Protein AF-H1SJ53-F1 (afdb_monomer)

Structure (mmCIF, N/CA/C/O backbone):
data_AF-H1SJ53-F1
#
_entry.id   AF-H1SJ53-F1
#
loop_
_atom_site.group_PDB
_atom_site.id
_atom_site.type_symbol
_atom_site.label_atom_id
_atom_site.label_alt_id
_atom_site.label_comp_id
_atom_site.label_asym_id
_atom_site.label_entity_id
_atom_site.label_seq_id
_atom_site.pdbx_PDB_ins_code
_atom_site.Cartn_x
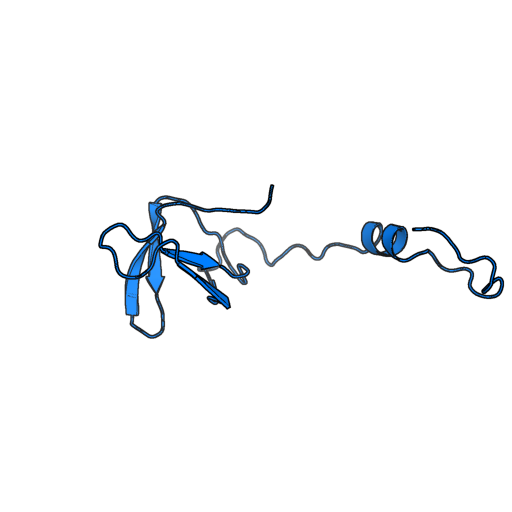_atom_site.Cartn_y
_atom_site.Cartn_z
_atom_site.occupancy
_atom_site.B_iso_or_equiv
_atom_site.auth_seq_id
_atom_site.auth_comp_id
_atom_site.auth_asym_id
_atom_site.auth_atom_id
_atom_site.pdbx_PDB_model_num
ATOM 1 N N . VAL A 1 1 ? 18.270 6.149 -17.781 1.00 78.31 1 VAL A N 1
ATOM 2 C CA . VAL A 1 1 ? 18.890 4.818 -18.014 1.00 78.31 1 VAL A CA 1
ATOM 3 C C . VAL A 1 1 ? 18.925 4.569 -19.511 1.00 78.31 1 VAL A C 1
ATOM 5 O O . VAL A 1 1 ? 17.909 4.776 -20.156 1.00 78.31 1 VAL A O 1
ATOM 8 N N . ASN A 1 2 ? 20.086 4.205 -20.062 1.00 89.56 2 ASN A N 1
ATOM 9 C CA . ASN A 1 2 ? 20.347 4.235 -21.509 1.00 89.56 2 ASN A CA 1
ATOM 10 C C . ASN A 1 2 ? 20.707 2.839 -22.040 1.00 89.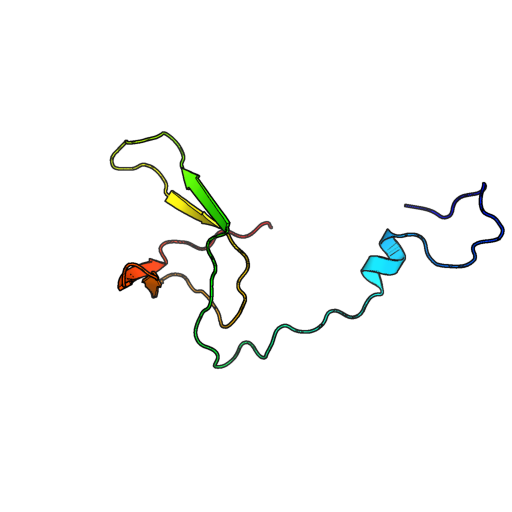56 2 ASN A C 1
ATOM 12 O O . ASN A 1 2 ? 21.041 1.948 -21.257 1.00 89.56 2 ASN A O 1
ATOM 16 N N . ALA A 1 3 ? 20.678 2.666 -23.364 1.00 92.56 3 ALA A N 1
ATOM 17 C CA . ALA A 1 3 ? 21.149 1.442 -24.009 1.00 92.56 3 ALA A CA 1
ATOM 18 C C . ALA A 1 3 ? 22.650 1.217 -23.747 1.00 92.56 3 ALA A C 1
ATOM 20 O O . ALA A 1 3 ? 23.444 2.161 -23.722 1.00 92.56 3 ALA A O 1
ATOM 21 N N . SER A 1 4 ? 23.038 -0.043 -23.545 1.00 94.62 4 SER A N 1
ATOM 22 C CA . SER A 1 4 ? 24.427 -0.418 -23.273 1.00 94.62 4 SER A CA 1
ATOM 23 C C . SER A 1 4 ? 25.225 -0.590 -24.565 1.00 94.62 4 SER A C 1
ATOM 25 O O . SER A 1 4 ? 24.830 -1.352 -25.444 1.00 94.62 4 SER A O 1
ATOM 27 N N . GLN A 1 5 ? 26.404 0.031 -24.640 1.00 95.06 5 GLN A N 1
ATOM 28 C CA . GLN A 1 5 ? 27.334 -0.143 -25.766 1.00 95.06 5 GLN A CA 1
ATOM 29 C C . GLN A 1 5 ? 27.979 -1.541 -25.807 1.00 95.06 5 GLN A C 1
ATOM 31 O O . GLN A 1 5 ? 28.441 -1.972 -26.858 1.00 95.06 5 GLN A O 1
ATOM 36 N N . ALA A 1 6 ? 27.994 -2.268 -24.683 1.00 97.06 6 ALA A N 1
ATOM 37 C CA . ALA A 1 6 ? 28.555 -3.619 -24.600 1.00 97.06 6 ALA A CA 1
ATOM 38 C C . ALA A 1 6 ? 27.599 -4.711 -25.120 1.00 97.06 6 ALA A C 1
ATOM 40 O O . ALA A 1 6 ? 27.986 -5.874 -25.210 1.00 97.06 6 ALA A O 1
ATOM 41 N N . MET A 1 7 ? 26.351 -4.358 -25.449 1.00 96.06 7 MET A N 1
ATOM 42 C CA . MET A 1 7 ? 25.321 -5.298 -25.906 1.00 96.06 7 MET A CA 1
ATOM 43 C C . MET A 1 7 ? 24.691 -4.840 -27.230 1.00 96.06 7 MET A C 1
ATOM 45 O O . MET A 1 7 ? 23.477 -4.662 -27.295 1.00 96.06 7 MET A O 1
ATOM 49 N N . PRO A 1 8 ? 25.482 -4.673 -28.310 1.00 94.19 8 PRO A N 1
ATOM 50 C CA . PRO A 1 8 ? 24.973 -4.180 -29.596 1.00 94.19 8 PRO A CA 1
ATOM 51 C C . PRO A 1 8 ? 23.964 -5.132 -30.259 1.00 94.19 8 PRO A C 1
ATOM 53 O O . PRO A 1 8 ? 23.259 -4.743 -31.183 1.00 94.19 8 PRO A O 1
ATOM 56 N N . TRP A 1 9 ? 23.901 -6.383 -29.800 1.00 96.31 9 TRP A N 1
ATOM 57 C CA . TRP A 1 9 ? 22.950 -7.387 -30.269 1.00 96.31 9 TRP A CA 1
ATOM 58 C C . TRP A 1 9 ? 21.543 -7.219 -29.674 1.00 96.31 9 TRP A C 1
ATOM 60 O O . TRP A 1 9 ? 20.592 -7.774 -30.221 1.00 96.31 9 TRP A O 1
ATOM 70 N N . TYR A 1 10 ? 21.384 -6.483 -28.569 1.00 94.88 10 TYR A N 1
ATOM 71 C CA . TYR A 1 10 ? 20.080 -6.247 -27.953 1.00 94.88 10 TYR A CA 1
ATOM 72 C C . TYR A 1 10 ? 19.473 -4.949 -28.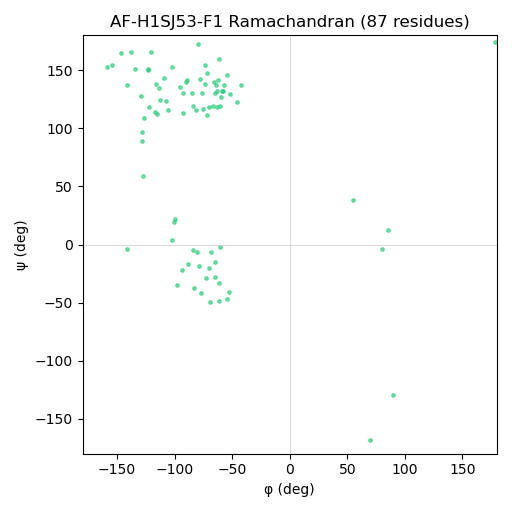489 1.00 94.88 10 TYR A C 1
ATOM 74 O O . TYR A 1 10 ? 19.979 -3.860 -28.227 1.00 94.88 10 TYR A O 1
ATOM 82 N N . LEU A 1 11 ? 18.378 -5.080 -29.238 1.00 94.00 11 LEU A N 1
ATOM 83 C CA . LEU A 1 11 ? 17.707 -3.970 -29.927 1.00 94.00 11 LEU A CA 1
ATOM 84 C C . LEU A 1 11 ? 16.441 -3.479 -29.204 1.00 94.00 11 LEU A C 1
ATOM 86 O O . LEU A 1 11 ? 15.724 -2.636 -29.734 1.00 94.00 11 LEU A O 1
ATOM 90 N N . GLY A 1 12 ? 16.139 -4.036 -28.027 1.00 93.50 12 GLY A N 1
ATOM 91 C CA . GLY A 1 12 ? 14.985 -3.645 -27.221 1.00 93.50 12 GLY A CA 1
ATOM 92 C C . GLY A 1 12 ? 15.225 -2.371 -26.411 1.00 93.50 12 GLY A C 1
ATOM 93 O O . GLY A 1 12 ? 16.340 -1.852 -26.325 1.00 93.50 12 GLY A O 1
ATOM 94 N N . GLU A 1 13 ? 14.165 -1.884 -25.772 1.00 94.38 13 GLU A N 1
ATOM 95 C CA . GLU A 1 13 ? 14.229 -0.666 -24.969 1.00 94.38 13 GLU A CA 1
ATOM 96 C C . GLU A 1 13 ? 15.013 -0.867 -23.658 1.00 94.38 13 GLU A C 1
ATOM 98 O O . GLU A 1 13 ? 14.985 -1.953 -23.062 1.00 94.38 13 GLU A O 1
ATOM 103 N N . PRO A 1 14 ? 15.719 0.173 -23.173 1.00 94.19 14 PRO A N 1
ATOM 104 C CA . PRO A 1 14 ? 16.232 0.207 -21.809 1.00 94.19 14 PRO A CA 1
ATOM 105 C C . PRO A 1 14 ? 15.095 0.145 -20.779 1.00 94.19 14 PRO A C 1
ATOM 107 O O . PRO A 1 14 ? 13.957 0.502 -21.065 1.00 94.19 14 PRO A O 1
ATOM 110 N N . LEU A 1 15 ? 15.428 -0.246 -19.545 1.00 93.56 15 LEU A N 1
ATOM 111 C CA . LEU A 1 15 ? 14.434 -0.551 -18.508 1.00 93.56 15 LEU A CA 1
ATOM 112 C C . LEU A 1 15 ? 13.417 0.572 -18.235 1.00 93.56 15 LEU A C 1
ATOM 114 O O . LEU A 1 15 ? 12.235 0.279 -18.137 1.00 93.56 15 LEU A O 1
ATOM 118 N N . LEU A 1 16 ? 13.844 1.830 -18.077 1.00 95.19 16 LEU A N 1
ATOM 119 C CA . LEU A 1 16 ? 12.906 2.908 -17.722 1.00 95.19 16 LEU A CA 1
ATOM 120 C C . LEU A 1 16 ? 11.937 3.246 -18.865 1.00 95.19 16 LEU A C 1
ATOM 122 O O . LEU A 1 16 ? 10.747 3.210 -18.587 1.00 95.19 16 LEU A O 1
ATOM 126 N N . PRO A 1 17 ? 12.384 3.469 -20.122 1.00 93.12 17 PRO A N 1
ATOM 127 C CA . PRO A 1 17 ? 11.456 3.613 -21.247 1.00 93.12 17 PRO A CA 1
ATOM 128 C C . PRO A 1 17 ? 10.464 2.452 -21.363 1.00 93.12 17 PRO A C 1
ATOM 130 O O . PRO A 1 17 ? 9.275 2.678 -21.555 1.00 93.12 17 PRO A O 1
ATOM 133 N N . LEU A 1 18 ? 10.930 1.215 -21.147 1.00 93.62 18 LEU A N 1
ATOM 134 C CA . LEU A 1 18 ? 10.051 0.049 -21.148 1.00 93.62 18 LEU A CA 1
ATOM 135 C C . LEU A 1 18 ? 8.985 0.144 -20.044 1.00 93.62 18 LEU A C 1
ATOM 137 O O . LEU A 1 18 ? 7.809 -0.062 -20.318 1.00 93.62 18 LEU A O 1
ATOM 141 N N . LEU A 1 19 ? 9.377 0.457 -18.803 1.00 93.62 19 LEU A N 1
ATOM 142 C CA . LEU A 1 19 ? 8.440 0.614 -17.682 1.00 93.62 19 LEU A CA 1
ATOM 143 C C . LEU A 1 19 ? 7.429 1.746 -17.917 1.00 93.62 19 LEU A C 1
ATOM 145 O O . LEU A 1 19 ? 6.290 1.628 -17.481 1.00 93.62 19 LEU A O 1
ATOM 149 N N . GLU A 1 20 ? 7.833 2.814 -18.606 1.00 92.88 20 GLU A N 1
ATOM 150 C CA . GLU A 1 20 ? 6.962 3.935 -18.982 1.00 92.88 20 GLU A CA 1
ATOM 151 C C . GLU A 1 20 ? 5.969 3.564 -20.097 1.00 92.88 20 GLU A C 1
ATOM 153 O O . GLU A 1 20 ? 4.877 4.127 -20.154 1.00 92.88 20 GLU A O 1
ATOM 158 N N . ALA A 1 21 ? 6.327 2.621 -20.974 1.00 91.69 21 ALA A N 1
ATOM 159 C CA . ALA A 1 21 ? 5.502 2.188 -22.101 1.00 91.69 21 ALA A CA 1
ATOM 160 C C . ALA A 1 21 ? 4.529 1.043 -21.768 1.00 91.69 21 ALA A C 1
ATOM 162 O O . ALA A 1 21 ? 3.602 0.780 -22.540 1.00 91.69 21 ALA A O 1
ATOM 163 N N . LEU A 1 22 ? 4.735 0.328 -20.656 1.00 92.12 22 LEU A N 1
ATOM 164 C CA . LEU A 1 22 ? 3.864 -0.781 -20.270 1.00 92.12 22 LEU A CA 1
ATOM 165 C C . LEU A 1 22 ? 2.439 -0.281 -19.966 1.00 92.12 22 LEU A C 1
ATOM 167 O O . LEU A 1 22 ? 2.273 0.732 -19.282 1.00 92.12 22 LEU A O 1
ATOM 171 N N . PRO A 1 23 ? 1.395 -0.995 -20.429 1.00 89.00 23 PRO A N 1
ATOM 172 C CA . PRO A 1 23 ? 0.026 -0.638 -20.098 1.00 89.00 23 PRO A CA 1
ATOM 173 C C . PRO A 1 23 ? -0.183 -0.773 -18.590 1.00 89.00 23 PRO A C 1
ATOM 175 O O . PRO A 1 23 ? 0.165 -1.789 -17.986 1.00 89.00 23 PRO A O 1
ATOM 178 N N . VAL A 1 24 ? -0.779 0.249 -17.984 1.00 82.44 24 VAL A N 1
ATOM 179 C CA . VAL A 1 24 ? -1.242 0.165 -16.602 1.00 82.44 24 VAL A CA 1
ATOM 180 C C . VAL A 1 24 ? -2.590 -0.545 -16.632 1.00 82.44 24 VAL A C 1
ATOM 182 O O . VAL A 1 24 ? -3.542 -0.035 -17.219 1.00 82.44 24 VAL A O 1
ATOM 185 N N . GLU A 1 25 ? -2.674 -1.733 -16.033 1.00 72.94 25 GLU A N 1
ATOM 186 C CA . GLU A 1 25 ? -3.978 -2.324 -15.741 1.00 72.94 25 GLU A CA 1
ATOM 187 C C . GLU A 1 25 ? -4.690 -1.409 -14.744 1.00 72.94 25 GLU A C 1
ATOM 189 O O . GLU A 1 25 ? -4.192 -1.174 -13.638 1.00 72.94 25 GLU A O 1
ATOM 194 N N . GLU A 1 26 ? -5.837 -0.860 -15.143 1.00 63.56 26 GLU A N 1
ATOM 195 C CA . GLU A 1 26 ? -6.682 -0.132 -14.208 1.00 63.56 26 GLU A CA 1
ATOM 196 C C . GLU A 1 26 ? -7.090 -1.102 -13.089 1.00 63.56 26 GLU A C 1
ATOM 198 O O . GLU A 1 26 ? -7.584 -2.202 -13.378 1.00 63.56 26 GLU A O 1
ATOM 203 N N . PRO A 1 27 ? -6.867 -0.751 -11.809 1.00 60.12 27 PRO A N 1
ATOM 204 C CA . PRO A 1 27 ? -7.386 -1.558 -10.720 1.00 60.12 27 PRO A CA 1
ATOM 205 C C . PRO A 1 27 ? -8.901 -1.724 -10.901 1.00 60.12 27 PRO A C 1
ATOM 207 O O . PRO A 1 27 ? -9.576 -0.829 -11.414 1.00 60.12 27 PRO A O 1
ATOM 210 N N . ALA A 1 28 ? -9.423 -2.892 -10.507 1.00 56.69 28 ALA A N 1
ATOM 211 C CA . ALA A 1 28 ? -10.838 -3.233 -10.643 1.00 56.69 28 ALA A CA 1
ATOM 212 C C . ALA A 1 28 ? -11.736 -2.042 -10.250 1.00 56.69 28 ALA A C 1
ATOM 214 O O . ALA A 1 28 ? -11.446 -1.396 -9.239 1.00 56.69 28 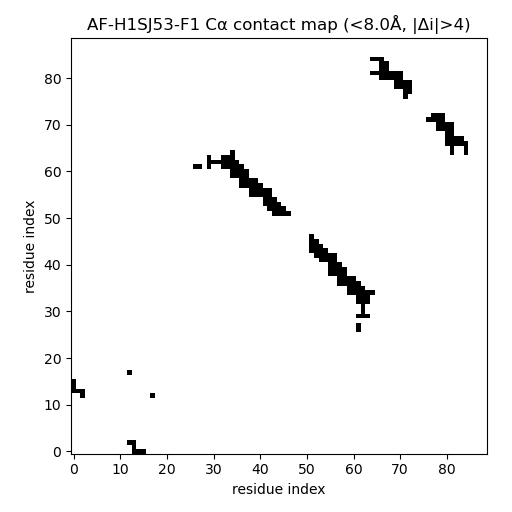ALA A O 1
ATOM 215 N N . PRO A 1 29 ? -12.803 -1.756 -11.023 1.00 54.62 29 PRO A N 1
ATOM 216 C CA . PRO A 1 29 ? -13.500 -0.476 -11.010 1.00 54.62 29 PRO A CA 1
ATOM 217 C C . PRO A 1 29 ? -13.766 0.029 -9.592 1.00 54.62 29 PRO A C 1
ATOM 219 O O . PRO A 1 29 ? -14.427 -0.626 -8.784 1.00 54.62 29 PRO A O 1
ATOM 222 N N . GLU A 1 30 ? -13.253 1.230 -9.326 1.00 57.91 30 GLU A N 1
ATOM 223 C CA . GLU A 1 30 ? -13.205 1.925 -8.034 1.00 57.91 30 GLU A CA 1
ATOM 224 C C . GLU A 1 30 ? -14.591 2.208 -7.405 1.00 57.91 30 GLU A C 1
ATOM 226 O O . GLU A 1 30 ? -14.680 2.756 -6.307 1.00 57.91 30 GLU A O 1
ATOM 231 N N . GLY A 1 31 ? -15.684 1.848 -8.086 1.00 56.75 31 GLY A N 1
ATOM 232 C CA . GL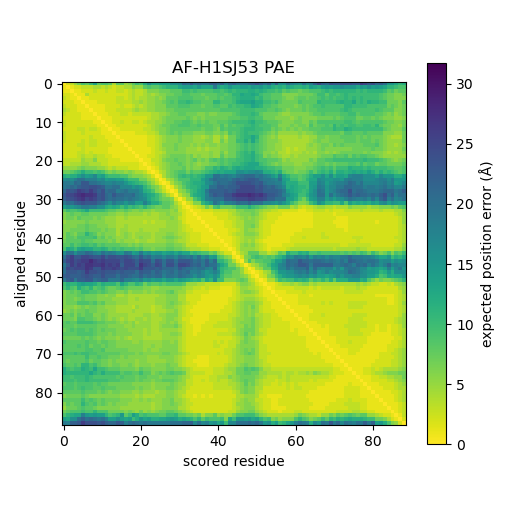Y A 1 31 ? -17.029 2.362 -7.828 1.00 56.75 31 GLY A CA 1
ATOM 233 C C . GLY A 1 31 ? -17.827 1.701 -6.703 1.00 56.75 31 GLY A C 1
ATOM 234 O O . GLY A 1 31 ? -18.510 2.425 -5.990 1.00 56.75 31 GLY A O 1
ATOM 235 N N . ASP A 1 32 ? -17.744 0.378 -6.501 1.00 66.44 32 ASP A N 1
ATOM 236 C CA . ASP A 1 32 ? -18.706 -0.335 -5.623 1.00 66.44 32 ASP A CA 1
ATOM 237 C C . ASP A 1 32 ? -18.113 -1.456 -4.747 1.00 66.44 32 ASP A C 1
ATOM 239 O O . ASP A 1 32 ? -18.810 -2.051 -3.919 1.00 66.44 32 ASP A O 1
ATOM 243 N N . ALA A 1 33 ? -16.824 -1.774 -4.885 1.00 84.19 33 ALA A N 1
ATOM 244 C CA . ALA A 1 33 ? -16.214 -2.826 -4.078 1.00 84.19 33 ALA A CA 1
ATOM 245 C C . ALA A 1 33 ? -15.991 -2.372 -2.623 1.00 84.19 33 ALA A C 1
ATOM 247 O O . ALA A 1 33 ? -15.518 -1.268 -2.345 1.00 84.19 33 ALA A O 1
ATOM 248 N N . ALA A 1 34 ? -16.278 -3.257 -1.665 1.00 89.88 34 ALA A N 1
ATOM 249 C CA . ALA A 1 34 ? -15.964 -3.006 -0.262 1.00 89.88 34 ALA A CA 1
ATOM 250 C C . ALA A 1 34 ? -14.442 -2.937 -0.043 1.00 89.88 34 ALA A C 1
ATOM 252 O O . ALA A 1 34 ? -13.708 -3.781 -0.559 1.00 89.88 34 ALA A O 1
ATOM 253 N N . LEU A 1 35 ? -13.990 -1.996 0.795 1.00 92.94 35 LEU A N 1
ATOM 254 C CA . LEU A 1 35 ? -12.569 -1.799 1.095 1.00 92.94 35 LEU A CA 1
ATOM 255 C C . LEU A 1 35 ? -11.886 -3.110 1.533 1.00 92.94 35 LEU A C 1
ATOM 257 O O . LEU A 1 35 ? -12.361 -3.811 2.438 1.00 92.94 35 LEU A O 1
ATOM 261 N N . ARG A 1 36 ? -10.749 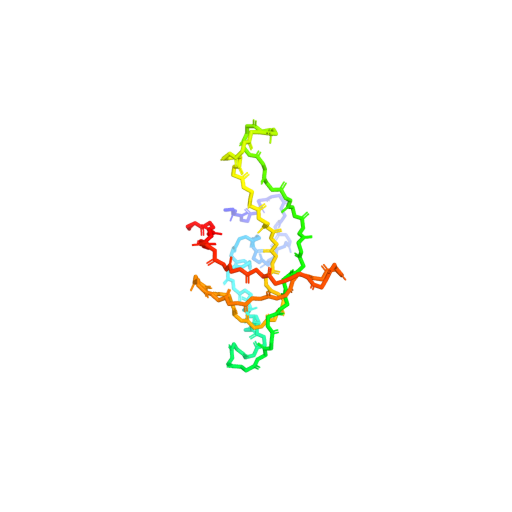-3.424 0.907 1.00 93.88 36 ARG A N 1
ATOM 262 C CA . ARG A 1 36 ? -9.801 -4.466 1.321 1.00 93.88 36 ARG A CA 1
ATOM 263 C C . ARG A 1 36 ? -8.415 -3.848 1.427 1.00 93.88 36 ARG A C 1
ATOM 265 O O . ARG A 1 36 ? -7.795 -3.508 0.425 1.00 93.88 36 ARG A O 1
ATOM 272 N N . PHE A 1 37 ? -7.952 -3.711 2.663 1.00 95.12 37 PHE A N 1
ATOM 273 C CA . PHE A 1 37 ? -6.667 -3.107 2.992 1.00 95.12 37 PHE A CA 1
ATOM 274 C C . PHE A 1 37 ? -5.873 -4.051 3.905 1.00 95.12 37 PHE A C 1
ATOM 276 O O . PHE A 1 37 ? -6.032 -4.005 5.129 1.00 95.12 37 PHE A O 1
ATOM 283 N N . PRO A 1 38 ? -5.077 -4.973 3.334 1.00 96.62 38 PRO A N 1
ATOM 284 C CA . PRO A 1 38 ? -4.164 -5.804 4.104 1.00 96.62 38 PRO A CA 1
ATOM 285 C C . PRO A 1 38 ? -3.065 -4.935 4.721 1.00 96.62 38 PRO A C 1
ATOM 287 O O . PRO A 1 38 ? -2.288 -4.294 4.015 1.00 96.62 38 PRO A O 1
ATOM 290 N N . VAL A 1 39 ? -2.988 -4.921 6.050 1.00 95.88 39 VAL A N 1
ATOM 291 C CA . VAL A 1 39 ? -1.926 -4.203 6.762 1.00 95.88 39 VAL A CA 1
ATOM 292 C C . VAL A 1 39 ? -0.604 -4.935 6.540 1.00 95.88 39 VAL A C 1
ATOM 294 O O . VAL A 1 39 ? -0.458 -6.083 6.954 1.00 95.88 39 VAL A O 1
ATOM 297 N N . GLN A 1 40 ? 0.358 -4.262 5.914 1.00 96.81 40 GLN A N 1
ATOM 298 C CA . GLN A 1 40 ? 1.707 -4.782 5.675 1.00 96.81 40 GLN A CA 1
ATOM 299 C C . GLN A 1 40 ? 2.703 -4.271 6.719 1.00 96.81 40 GLN A C 1
ATOM 301 O O . GLN A 1 40 ? 3.609 -4.999 7.117 1.00 96.81 40 GLN A O 1
ATOM 306 N N . LEU A 1 41 ? 2.522 -3.032 7.185 1.00 94.69 41 LEU A N 1
ATOM 307 C CA . LEU A 1 41 ? 3.398 -2.392 8.161 1.00 94.69 41 LEU A CA 1
ATOM 308 C C . LEU A 1 41 ? 2.587 -1.560 9.159 1.00 94.69 41 LEU A C 1
ATOM 310 O O . LEU A 1 41 ? 1.689 -0.810 8.782 1.00 94.69 41 LEU A O 1
ATOM 314 N N . VAL A 1 42 ? 2.943 -1.663 10.440 1.00 93.69 42 VAL A N 1
ATOM 315 C CA . VAL A 1 42 ? 2.440 -0.776 11.496 1.00 93.69 42 VAL A CA 1
ATOM 316 C C . VAL A 1 42 ? 3.559 0.183 11.886 1.00 93.69 42 VAL A C 1
ATOM 318 O O . VAL A 1 42 ? 4.588 -0.242 12.405 1.00 93.69 42 VAL A O 1
ATOM 321 N N . ILE A 1 43 ? 3.347 1.470 11.635 1.00 91.56 43 ILE A N 1
ATOM 322 C CA . ILE A 1 43 ? 4.288 2.554 11.916 1.00 91.56 43 ILE A CA 1
ATOM 323 C C . ILE A 1 43 ? 3.967 3.114 13.303 1.00 91.56 43 ILE A C 1
ATOM 325 O O . ILE A 1 43 ? 2.807 3.408 13.595 1.00 91.56 43 ILE A O 1
ATOM 329 N N . ARG A 1 44 ? 4.989 3.244 14.153 1.00 89.75 44 ARG A N 1
ATOM 330 C CA . ARG A 1 44 ? 4.898 3.798 15.512 1.00 89.75 44 ARG A CA 1
ATOM 331 C C . ARG A 1 44 ? 5.970 4.870 15.663 1.00 89.75 44 ARG A C 1
ATOM 333 O O . ARG A 1 44 ? 7.123 4.589 15.336 1.00 89.75 44 ARG A O 1
ATOM 340 N N . GLN A 1 45 ? 5.596 6.063 16.107 1.00 75.44 45 GLN A N 1
ATOM 341 C CA . GLN A 1 45 ? 6.531 7.156 16.384 1.00 75.44 45 GLN A CA 1
ATOM 342 C C . GLN A 1 45 ? 6.462 7.418 17.896 1.00 75.44 45 GLN A C 1
ATOM 344 O O . GLN A 1 45 ? 5.432 7.862 18.386 1.00 75.44 45 GLN A O 1
ATOM 349 N N . ASP A 1 46 ? 7.551 7.116 18.612 1.00 68.81 46 ASP A N 1
ATOM 350 C CA . ASP A 1 46 ? 7.764 7.376 20.053 1.00 68.81 46 ASP A CA 1
ATOM 351 C C . ASP A 1 46 ? 7.239 6.357 21.095 1.00 68.81 46 ASP A C 1
ATOM 353 O O . ASP A 1 46 ? 7.331 6.578 22.307 1.00 68.81 46 ASP A O 1
ATOM 357 N N . GLY A 1 47 ? 6.829 5.152 20.688 1.00 66.38 47 GLY A N 1
ATOM 358 C CA . GLY A 1 47 ? 6.731 4.011 21.613 1.00 66.38 47 GLY A CA 1
ATOM 359 C C . GLY A 1 47 ? 5.375 3.880 22.314 1.00 66.38 47 GLY A C 1
ATOM 360 O O . GLY A 1 47 ? 4.370 3.742 21.641 1.00 66.38 47 GLY A O 1
ATOM 361 N N . ALA A 1 48 ? 5.311 3.742 23.645 1.00 62.97 48 ALA A N 1
ATOM 362 C CA . ALA A 1 48 ? 4.076 3.396 24.386 1.00 62.97 48 ALA A CA 1
ATOM 363 C C . ALA A 1 48 ? 3.366 4.603 25.037 1.00 62.97 48 ALA A C 1
ATOM 365 O O . ALA A 1 48 ? 2.630 4.436 26.010 1.00 62.97 48 ALA A O 1
ATOM 366 N N . GLN A 1 49 ? 3.617 5.818 24.548 1.00 69.81 49 GLN A N 1
ATOM 367 C CA . GLN A 1 49 ? 2.947 7.017 25.056 1.00 69.81 49 GLN A CA 1
ATOM 368 C C . GLN A 1 49 ? 1.485 7.068 24.586 1.00 69.81 49 GLN A C 1
ATOM 370 O O . GLN A 1 49 ? 1.121 6.462 23.581 1.00 69.81 49 GLN A O 1
ATOM 375 N N . ALA A 1 50 ? 0.628 7.764 25.337 1.00 61.12 50 ALA A N 1
ATOM 376 C CA . ALA A 1 50 ? -0.810 7.813 25.060 1.00 61.12 50 ALA A CA 1
ATOM 377 C C . ALA A 1 50 ? -1.154 8.501 23.722 1.00 61.12 50 ALA A C 1
ATOM 379 O O . ALA A 1 50 ? -2.144 8.122 23.102 1.00 61.12 50 ALA A O 1
ATOM 380 N N . ASP A 1 51 ? -0.305 9.428 23.266 1.00 66.00 51 ASP A N 1
ATOM 381 C CA . ASP A 1 51 ? -0.410 10.129 21.975 1.00 66.00 51 ASP A CA 1
ATOM 382 C C . ASP A 1 51 ? 0.533 9.550 20.899 1.00 66.00 51 ASP A C 1
ATOM 384 O O . ASP A 1 51 ? 0.845 10.209 19.909 1.00 66.00 51 ASP A O 1
ATOM 388 N N . ASP A 1 52 ? 1.008 8.312 21.073 1.00 75.88 52 ASP A N 1
ATOM 389 C CA . ASP A 1 52 ? 1.859 7.644 20.082 1.00 75.88 52 ASP A CA 1
ATOM 390 C C . ASP A 1 52 ? 1.118 7.506 18.744 1.00 75.88 52 ASP A C 1
ATOM 392 O O . ASP A 1 52 ? 0.071 6.852 18.633 1.00 75.88 52 ASP A O 1
ATOM 396 N N . PHE A 1 53 ? 1.686 8.124 17.708 1.00 85.19 53 PHE A N 1
ATOM 397 C CA . PHE A 1 53 ? 1.173 8.009 16.353 1.00 85.19 53 PHE A CA 1
ATOM 398 C C . PHE A 1 53 ? 1.170 6.542 15.928 1.00 85.19 53 PHE A C 1
ATOM 400 O O . PHE A 1 53 ? 2.177 5.836 16.037 1.00 85.19 53 PHE A O 1
ATOM 407 N N . ARG A 1 54 ? 0.045 6.092 15.364 1.00 90.62 54 ARG A N 1
ATOM 408 C CA . ARG A 1 54 ? -0.091 4.729 14.853 1.00 90.62 54 ARG A CA 1
ATOM 409 C C . ARG A 1 54 ? -0.614 4.711 13.426 1.00 90.62 54 ARG A C 1
ATOM 411 O O . ARG A 1 54 ? -1.820 4.739 13.191 1.00 90.62 54 ARG A O 1
ATOM 418 N N . GLY A 1 55 ? 0.318 4.609 12.484 1.00 92.88 55 GLY A N 1
ATOM 419 C CA . GLY A 1 55 ? 0.031 4.454 11.062 1.00 92.88 55 GLY A CA 1
ATOM 420 C C . GLY A 1 55 ? -0.094 2.984 10.667 1.00 92.88 55 GLY A C 1
ATOM 421 O O . GLY A 1 55 ? 0.666 2.139 11.140 1.00 92.88 55 GLY A O 1
ATOM 422 N N . TYR A 1 56 ? -1.029 2.675 9.772 1.00 94.88 56 TYR A N 1
ATOM 423 C CA . TYR A 1 56 ? -1.165 1.355 9.156 1.00 94.88 56 TYR A CA 1
ATOM 424 C C . TYR A 1 56 ? -0.932 1.506 7.656 1.00 94.88 56 TYR A C 1
ATOM 426 O O . TYR A 1 56 ? -1.712 2.170 6.981 1.00 94.88 56 TYR A O 1
ATOM 434 N N . ALA A 1 57 ? 0.146 0.915 7.152 1.00 95.69 57 ALA A N 1
ATOM 435 C CA . ALA A 1 57 ? 0.550 1.007 5.757 1.00 95.69 57 ALA A CA 1
ATOM 436 C C . ALA A 1 57 ? 0.333 -0.327 5.032 1.00 95.69 57 ALA A C 1
ATOM 438 O O . ALA A 1 57 ? 0.529 -1.411 5.593 1.00 95.69 57 ALA A O 1
ATOM 439 N N . GLY A 1 58 ? -0.081 -0.226 3.775 1.00 94.38 58 GLY A N 1
ATOM 440 C CA . GLY A 1 58 ? -0.398 -1.344 2.901 1.00 94.38 58 GLY A CA 1
ATOM 441 C C . GLY A 1 58 ? -0.887 -0.845 1.545 1.00 94.38 58 GLY A C 1
ATOM 442 O O . GLY A 1 58 ? -1.086 0.356 1.350 1.00 94.38 58 GLY A O 1
ATOM 443 N N . ARG A 1 59 ? -1.096 -1.773 0.613 1.00 92.19 59 ARG A N 1
ATOM 444 C CA . ARG A 1 59 ? -1.752 -1.494 -0.666 1.00 92.19 59 ARG A CA 1
ATOM 445 C C . ARG A 1 59 ? -3.258 -1.707 -0.532 1.00 92.19 59 ARG A C 1
ATOM 447 O O . ARG A 1 59 ? -3.708 -2.648 0.121 1.00 92.19 59 ARG A O 1
ATOM 454 N N . VAL A 1 60 ? -4.044 -0.827 -1.143 1.00 91.56 60 VAL A N 1
ATOM 455 C CA . VAL A 1 60 ? -5.484 -1.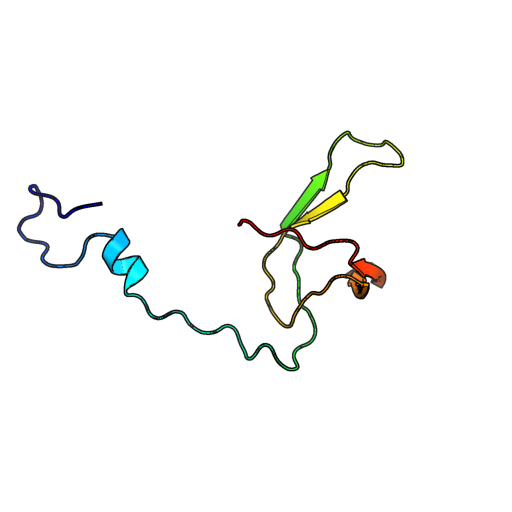049 -1.300 1.00 91.56 60 VAL A CA 1
ATOM 456 C C . VAL A 1 60 ? -5.674 -2.092 -2.398 1.00 91.56 60 VAL A C 1
ATOM 458 O O . VAL A 1 60 ? -5.299 -1.859 -3.541 1.00 91.56 60 VAL A O 1
ATOM 461 N N . GLU A 1 61 ? -6.234 -3.245 -2.039 1.00 91.00 61 GLU A N 1
ATOM 462 C CA . GLU A 1 61 ? -6.478 -4.347 -2.981 1.00 91.00 61 GLU A CA 1
ATOM 463 C C . GLU A 1 61 ? -7.891 -4.297 -3.581 1.00 91.00 61 GLU A C 1
ATOM 465 O O . GLU A 1 61 ? -8.133 -4.866 -4.641 1.00 91.00 61 GLU A O 1
ATOM 470 N N . ALA A 1 62 ? -8.837 -3.624 -2.916 1.00 89.25 62 ALA A N 1
ATOM 471 C CA . ALA A 1 62 ? -10.174 -3.365 -3.450 1.00 89.25 62 ALA A CA 1
ATOM 472 C C . ALA A 1 62 ? -10.847 -2.180 -2.748 1.00 89.25 62 ALA A C 1
ATOM 474 O O . ALA A 1 62 ? -10.614 -1.947 -1.557 1.00 89.25 62 ALA A O 1
ATOM 475 N N . GLY A 1 63 ? -11.751 -1.506 -3.462 1.00 90.12 63 GLY A N 1
ATOM 476 C CA . GLY A 1 63 ? -12.532 -0.379 -2.955 1.00 90.12 63 GLY A CA 1
ATOM 477 C C . GLY A 1 63 ? -11.697 0.879 -2.719 1.00 90.12 63 GLY A C 1
ATOM 478 O O . GLY A 1 63 ? -10.544 0.970 -3.126 1.00 90.12 63 GLY A O 1
ATOM 479 N N . THR A 1 64 ? -12.283 1.855 -2.028 1.00 90.56 64 THR A N 1
ATOM 480 C CA . THR A 1 64 ? -11.621 3.134 -1.720 1.00 90.56 64 THR A CA 1
ATOM 481 C C . THR A 1 64 ? -11.581 3.397 -0.221 1.00 90.56 64 THR A C 1
ATOM 483 O O . THR A 1 64 ? -12.480 2.968 0.513 1.00 90.56 64 THR A O 1
ATOM 486 N N . VAL A 1 65 ? -10.562 4.139 0.216 1.00 92.50 65 VAL A N 1
ATOM 487 C CA . VAL A 1 65 ? -10.445 4.658 1.580 1.00 92.50 65 VAL A CA 1
ATOM 488 C C . VAL A 1 65 ? -10.546 6.184 1.574 1.00 92.50 65 VAL A C 1
ATOM 490 O O . VAL A 1 65 ? -9.939 6.845 0.735 1.00 92.50 65 VAL A O 1
ATOM 493 N N . ARG A 1 66 ? -11.329 6.757 2.490 1.00 93.88 66 ARG A N 1
ATOM 494 C CA . ARG A 1 66 ? -11.480 8.212 2.660 1.00 93.88 66 ARG A CA 1
ATOM 495 C C . ARG A 1 66 ? -11.395 8.591 4.134 1.00 93.88 66 ARG A C 1
ATOM 497 O O . ARG A 1 66 ? -11.793 7.812 5.000 1.00 93.88 66 ARG A O 1
ATOM 504 N N . VAL A 1 67 ? -10.925 9.803 4.422 1.00 97.00 67 VAL A N 1
ATOM 505 C CA . VAL A 1 67 ? -10.945 10.361 5.784 1.00 97.00 67 VAL A CA 1
ATOM 506 C C . VAL A 1 67 ? -12.382 10.384 6.319 1.00 97.00 67 VAL A C 1
ATOM 508 O O . VAL A 1 67 ? -13.327 10.686 5.593 1.00 97.00 67 VAL A O 1
ATOM 511 N N . GLY A 1 68 ? -12.557 10.007 7.585 1.00 97.44 68 GLY A N 1
ATOM 512 C CA . GLY A 1 68 ? -13.854 9.878 8.250 1.00 97.44 68 GLY A CA 1
ATOM 513 C C . GLY A 1 68 ? -14.617 8.585 7.939 1.00 97.44 68 GLY A C 1
ATOM 514 O O . GLY A 1 68 ? -15.668 8.342 8.535 1.00 97.44 68 GLY A O 1
ATOM 515 N N . GLN A 1 69 ? -14.118 7.723 7.047 1.00 95.94 69 GLN A N 1
ATOM 516 C CA . GLN A 1 69 ? -14.777 6.456 6.730 1.00 95.94 69 GLN A CA 1
ATOM 517 C C . GLN A 1 69 ? -14.787 5.518 7.943 1.00 95.94 69 GLN A C 1
ATOM 519 O O . GLN A 1 69 ? -13.752 5.261 8.559 1.00 95.94 69 GLN A O 1
ATOM 524 N N . LYS A 1 70 ? -15.966 4.966 8.256 1.00 96.88 70 LYS A N 1
ATOM 525 C CA . LYS A 1 70 ? -16.109 3.855 9.205 1.00 96.88 70 LYS A CA 1
ATOM 526 C C . LYS A 1 70 ? -15.668 2.562 8.538 1.00 96.88 70 LYS A C 1
ATOM 528 O O . LYS A 1 70 ? -16.128 2.243 7.443 1.00 96.88 70 LYS A O 1
ATOM 533 N N . LEU A 1 71 ? -14.816 1.807 9.214 1.00 95.62 71 LEU A N 1
ATOM 534 C CA . LEU A 1 71 ? -14.329 0.520 8.738 1.00 95.62 71 LEU A CA 1
ATOM 535 C C . LEU A 1 71 ? -14.297 -0.509 9.859 1.00 95.62 71 LEU A C 1
ATOM 537 O O . LEU A 1 71 ? -14.370 -0.167 11.042 1.00 95.62 71 LEU A O 1
ATOM 541 N N . ARG A 1 72 ? -14.152 -1.775 9.464 1.00 97.19 72 ARG A N 1
ATOM 542 C CA . ARG A 1 72 ? -13.935 -2.881 10.387 1.00 97.19 72 ARG A CA 1
ATOM 5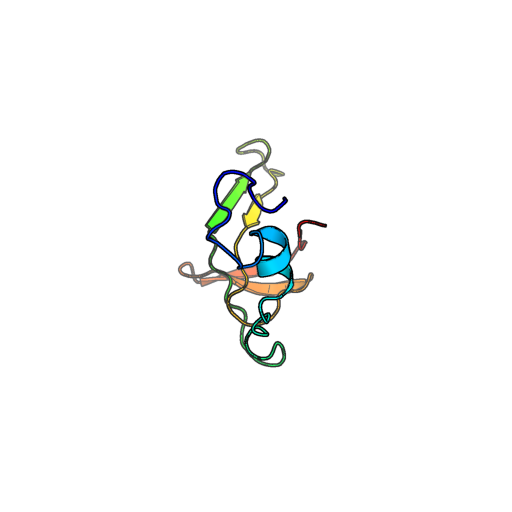43 C C . ARG A 1 72 ? -12.546 -3.467 10.223 1.00 97.19 72 ARG A C 1
ATOM 545 O O . ARG A 1 72 ? -12.176 -3.911 9.141 1.00 97.19 72 ARG A O 1
ATOM 552 N N . VAL A 1 73 ? -11.807 -3.515 11.321 1.00 96.19 73 VAL A N 1
ATOM 553 C CA . VAL A 1 73 ? -10.501 -4.159 11.406 1.00 96.19 73 VAL A CA 1
ATOM 554 C C . VAL A 1 73 ? -10.699 -5.647 11.670 1.00 96.19 73 VAL A C 1
ATOM 556 O O . VAL A 1 73 ? -11.258 -6.043 12.697 1.00 96.19 73 VAL A O 1
ATOM 559 N N . LEU A 1 74 ? -10.221 -6.471 10.744 1.00 95.81 74 LEU A N 1
ATOM 560 C CA . LEU A 1 74 ? -10.205 -7.928 10.848 1.00 95.81 74 LEU A CA 1
ATOM 561 C C . LEU A 1 74 ? -8.797 -8.427 11.224 1.00 95.81 74 LEU A C 1
ATOM 563 O O . LEU A 1 74 ? -7.818 -7.745 10.923 1.00 95.81 74 LEU A O 1
ATOM 567 N N . PRO A 1 75 ? -8.675 -9.590 11.895 1.00 95.12 75 PRO A N 1
ATOM 568 C CA . PRO A 1 75 ? -9.750 -10.505 12.307 1.00 95.12 75 PRO A CA 1
ATOM 569 C C . PRO A 1 75 ? -10.430 -10.124 13.634 1.00 95.12 75 PRO A C 1
ATOM 571 O O . PRO A 1 75 ? -11.410 -10.752 14.016 1.00 95.12 75 PRO A O 1
ATOM 574 N N . ALA A 1 76 ? -9.947 -9.091 14.333 1.00 94.88 76 ALA A N 1
ATOM 575 C CA . ALA A 1 76 ? -10.427 -8.712 15.668 1.00 94.88 76 ALA A CA 1
ATOM 576 C C . ALA A 1 76 ? -11.862 -8.143 15.705 1.00 94.88 76 ALA A C 1
ATOM 578 O O . ALA A 1 76 ? -12.387 -7.881 16.784 1.00 94.88 76 ALA A O 1
ATOM 579 N N . ASN A 1 77 ? -12.480 -7.926 14.541 1.00 95.94 77 ASN A N 1
ATOM 580 C CA . ASN A 1 77 ? -13.841 -7.422 14.371 1.00 95.94 77 ASN A CA 1
ATOM 581 C C . ASN A 1 77 ? -14.095 -6.079 15.088 1.00 95.94 77 ASN A C 1
ATOM 583 O O . ASN A 1 77 ? -15.163 -5.857 15.653 1.00 95.94 77 ASN A O 1
ATOM 587 N N . ARG A 1 78 ? -13.100 -5.182 15.077 1.00 96.31 78 ARG A N 1
ATOM 588 C CA . ARG A 1 78 ? -13.167 -3.871 15.744 1.00 96.31 78 ARG A CA 1
ATOM 589 C C . ARG A 1 78 ? -13.591 -2.779 14.774 1.00 96.31 78 ARG A C 1
ATOM 591 O O . ARG A 1 78 ? -13.041 -2.696 13.680 1.00 96.31 78 ARG A O 1
ATOM 598 N N . ASP A 1 79 ? -14.498 -1.910 15.202 1.00 97.31 79 ASP A N 1
ATOM 599 C CA . ASP A 1 79 ? -14.836 -0.702 14.451 1.00 97.31 79 ASP A CA 1
ATOM 600 C C . ASP A 1 79 ? -13.773 0.382 14.638 1.00 97.31 79 ASP A C 1
ATOM 602 O O . ASP A 1 79 ? -13.222 0.556 15.728 1.00 97.31 79 ASP A O 1
ATOM 606 N N . ALA A 1 80 ? -13.491 1.110 13.561 1.00 95.56 80 ALA A N 1
ATOM 607 C CA . ALA A 1 80 ? -12.589 2.251 13.562 1.00 95.56 80 ALA A CA 1
ATOM 608 C C . ALA A 1 80 ? -13.045 3.318 12.559 1.00 95.56 80 ALA A C 1
ATOM 610 O O . ALA A 1 80 ? -13.868 3.065 11.676 1.00 95.56 80 ALA A O 1
ATOM 611 N N . LEU A 1 81 ? -12.484 4.515 12.711 1.00 97.19 81 LEU A N 1
ATOM 612 C CA . LEU A 1 81 ? -12.637 5.642 11.799 1.00 97.19 81 LEU A CA 1
ATOM 613 C C . LEU A 1 81 ? -11.275 5.981 11.200 1.00 97.19 81 LEU A C 1
ATOM 615 O O . LEU A 1 81 ? -10.275 6.007 11.918 1.00 97.19 81 LEU A O 1
ATOM 619 N N . VAL A 1 82 ? -11.241 6.260 9.900 1.00 96.88 82 VAL A N 1
ATOM 620 C CA . VAL A 1 82 ? -10.034 6.767 9.238 1.00 96.88 82 VAL A CA 1
ATOM 621 C C . VAL A 1 82 ? -9.805 8.210 9.679 1.00 96.88 82 VAL A C 1
ATOM 623 O O . VAL A 1 82 ? -10.585 9.090 9.324 1.00 96.88 82 VAL A O 1
ATOM 626 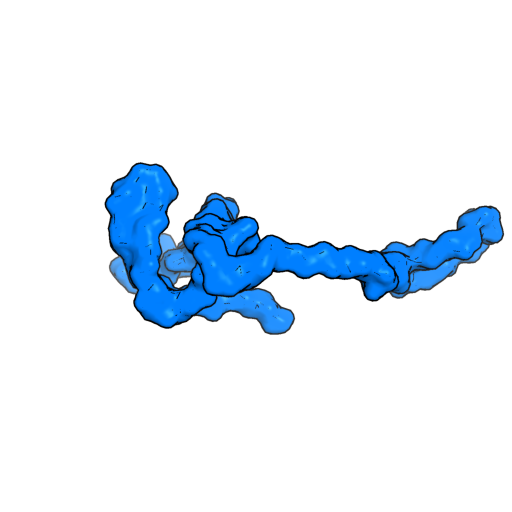N N . ALA A 1 83 ? -8.753 8.453 10.457 1.00 95.44 83 ALA A N 1
ATOM 627 C CA . ALA A 1 83 ? -8.400 9.798 10.913 1.00 95.44 83 ALA A CA 1
ATOM 628 C C . ALA A 1 83 ? -7.709 10.619 9.812 1.00 95.44 83 ALA A C 1
ATOM 630 O O . ALA A 1 83 ? -8.025 11.787 9.622 1.00 95.44 83 ALA A O 1
ATOM 631 N N . GLU A 1 84 ? -6.806 9.986 9.065 1.00 95.44 84 GLU A N 1
ATOM 632 C CA . GLU A 1 84 ? -5.990 10.606 8.021 1.00 95.44 84 GLU A CA 1
ATOM 633 C C . GLU A 1 84 ? -5.583 9.541 6.989 1.00 95.44 84 GLU A C 1
ATOM 635 O O . GLU A 1 84 ? -5.528 8.351 7.312 1.00 95.44 84 GLU A O 1
ATOM 640 N N . VAL A 1 85 ? -5.312 9.957 5.749 1.00 95.31 85 VAL A N 1
ATOM 641 C CA . VAL A 1 85 ? -4.747 9.105 4.693 1.00 95.31 85 VAL A CA 1
ATOM 642 C C . VAL A 1 85 ? -3.444 9.741 4.219 1.00 95.31 85 VAL A C 1
ATOM 644 O O . VAL A 1 85 ? -3.457 10.858 3.715 1.00 95.31 85 VAL A O 1
ATOM 647 N N . LEU A 1 86 ? -2.334 9.019 4.380 1.00 93.25 86 LEU A N 1
ATOM 648 C CA . LEU A 1 86 ? -1.001 9.449 3.960 1.00 93.25 86 LEU A CA 1
ATOM 649 C C . LEU A 1 86 ? -0.573 8.643 2.730 1.00 93.25 86 LEU A C 1
ATOM 651 O O . LEU A 1 86 ? -0.529 7.413 2.784 1.00 93.25 86 LEU A O 1
ATOM 655 N N . THR A 1 87 ? -0.233 9.326 1.640 1.00 85.19 87 THR A N 1
ATOM 656 C CA . THR A 1 87 ? 0.325 8.723 0.421 1.00 85.19 87 THR A CA 1
ATOM 657 C C . THR A 1 87 ? 1.677 9.360 0.102 1.00 85.19 87 THR A C 1
ATOM 659 O O . THR A 1 87 ? 1.886 10.524 0.449 1.00 85.19 87 THR A O 1
ATOM 662 N N . PRO A 1 88 ? 2.614 8.638 -0.540 1.00 74.94 88 PRO A N 1
ATOM 663 C CA . PRO A 1 88 ? 3.775 9.285 -1.141 1.00 74.94 88 PRO A CA 1
ATOM 664 C C . PRO A 1 88 ? 3.273 10.315 -2.164 1.00 74.94 88 PRO A C 1
ATOM 666 O O . PRO A 1 88 ? 2.368 9.994 -2.937 1.00 74.94 88 PRO A O 1
ATOM 669 N N . ASN A 1 89 ? 3.803 11.538 -2.109 1.00 48.38 89 ASN A N 1
ATOM 670 C CA . ASN A 1 89 ? 3.523 12.581 -3.102 1.00 48.38 89 ASN A CA 1
ATOM 671 C C . ASN A 1 89 ? 4.066 12.203 -4.481 1.00 48.38 89 ASN A C 1
ATOM 673 O O . ASN A 1 89 ? 5.159 11.590 -4.519 1.00 48.38 89 ASN A O 1
#

InterPro domains:
  IPR009000 Translation protein, beta-barrel domain superfamily [SSF50447] (27-87)

Solvent-accessible surface area (backbone atoms only — not comparable to full-atom values): 6074 Å² total; per-residue (Å²): 123,71,79,59,84,92,43,81,86,64,85,72,77,32,70,58,65,44,64,72,67,53,83,78,79,76,72,76,72,69,82,79,48,70,68,37,68,60,75,75,43,78,46,71,53,83,68,90,50,96,83,38,50,76,47,78,41,61,62,75,78,35,33,70,87,56,68,69,38,77,47,72,45,76,92,80,71,40,80,47,63,36,84,70,82,90,72,89,130

Radius of gyration: 20.37 Å; Cα contacts (8 Å, |Δi|>4): 99; chains: 1; bounding box: 47×23×55 Å

Mean predicted aligned error: 7.26 Å

Foldseek 3Di:
DADDPVCPVDPDGDDPVVVVPDDDDDQDDQPDKDWDWDFPDWDWDPPDDPPIDTDGDGDTNHYDDDAQDWDADPPVRDIDGRNDDDDDD

Organism: NCBI:txid1127483

Secondary structure (DSSP, 8-state):
----TT-TT--SPPHHHHHHHS--PPPS-TTTPPPB----EEEEESSS-TT-EEEEE----BS---TT-EEEETTTTEEEE--------

Sequence (89 aa):
VNASQAMPWYLGEPLLPLLEALPVEEPAPEGDAALRFPVQLVIRQDGAQADDFRGYAGRVEAGTVRVGQKLRVLPANRDALVAEVLTPN

pLDDT: mean 87.49, std 12.55, range [48.38, 97.44]